Protein AF-A0A5J4Z9G9-F1 (afdb_monomer_lite)

Structure (mmCIF, N/CA/C/O backbone):
data_AF-A0A5J4Z9G9-F1
#
_entry.id   AF-A0A5J4Z9G9-F1
#
loop_
_atom_site.group_PDB
_atom_site.id
_atom_site.type_symbol
_atom_site.label_atom_id
_atom_site.label_alt_id
_atom_site.label_comp_id
_atom_site.label_asym_id
_atom_site.label_entity_id
_atom_site.label_seq_id
_atom_site.pdbx_PDB_ins_code
_atom_site.Cartn_x
_atom_site.Cartn_y
_atom_site.Cartn_z
_atom_site.occupancy
_atom_site.B_iso_or_equiv
_atom_site.auth_seq_id
_atom_site.auth_comp_id
_atom_site.auth_asym_id
_atom_site.auth_atom_id
_atom_site.pdbx_PDB_model_num
ATOM 1 N N . MET A 1 1 ? -15.054 4.116 21.425 1.00 83.12 1 MET A N 1
ATOM 2 C CA . MET A 1 1 ? -14.880 3.146 20.325 1.00 83.12 1 MET A CA 1
ATOM 3 C C . MET A 1 1 ? -13.409 2.812 20.278 1.00 83.12 1 MET A C 1
ATOM 5 O O . MET A 1 1 ? -12.616 3.748 20.269 1.00 83.12 1 MET A O 1
ATOM 9 N N . ILE A 1 2 ? -13.047 1.537 20.344 1.00 88.56 2 ILE A N 1
ATOM 10 C CA . ILE A 1 2 ? -11.652 1.100 20.303 1.00 88.56 2 ILE A CA 1
ATOM 11 C C . ILE A 1 2 ? -11.327 0.718 18.864 1.00 88.56 2 ILE A C 1
ATOM 13 O O . ILE A 1 2 ? -11.880 -0.243 18.333 1.00 88.56 2 ILE A O 1
ATOM 17 N N . ILE A 1 3 ? -10.452 1.493 18.235 1.00 90.56 3 ILE A N 1
ATOM 18 C CA . ILE A 1 3 ? -10.030 1.279 16.853 1.00 90.56 3 ILE A CA 1
ATOM 19 C C . ILE A 1 3 ? -8.623 0.694 16.859 1.00 90.56 3 ILE A C 1
ATOM 21 O O . ILE A 1 3 ? -7.697 1.314 17.381 1.00 90.56 3 ILE A O 1
ATOM 25 N N . GLY A 1 4 ? -8.456 -0.476 16.254 1.00 91.50 4 GLY A N 1
ATOM 26 C CA . GLY A 1 4 ? -7.148 -1.077 16.027 1.00 91.50 4 GLY A CA 1
ATOM 27 C C . GLY A 1 4 ? -6.386 -0.348 14.9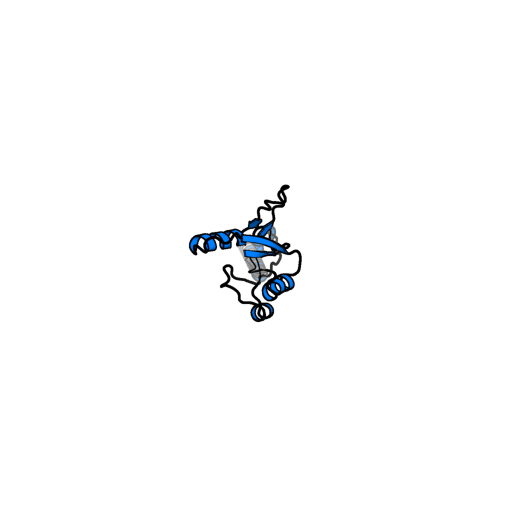19 1.00 91.50 4 GLY A C 1
ATOM 28 O O . GLY A 1 4 ? -6.943 -0.023 13.869 1.00 91.50 4 GLY A O 1
ATOM 29 N N . VAL A 1 5 ? -5.101 -0.102 15.143 1.00 92.00 5 VAL A N 1
ATOM 30 C CA . VAL A 1 5 ? -4.186 0.510 14.172 1.00 92.00 5 VAL A CA 1
ATOM 31 C C . VAL A 1 5 ? -2.949 -0.382 14.051 1.00 92.00 5 VAL A C 1
ATOM 33 O O . VAL A 1 5 ? -2.401 -0.777 15.082 1.00 92.00 5 VAL A O 1
ATOM 36 N N . PRO A 1 6 ? -2.477 -0.718 12.838 1.00 91.25 6 PRO A N 1
ATOM 37 C CA . PRO A 1 6 ? -1.287 -1.544 12.685 1.00 91.25 6 PRO A CA 1
ATOM 38 C C . PRO A 1 6 ? -0.046 -0.804 13.204 1.00 91.25 6 PRO A C 1
ATOM 40 O O . PRO A 1 6 ? 0.232 0.325 12.801 1.00 91.25 6 PRO A O 1
ATOM 43 N N . GLY A 1 7 ? 0.723 -1.455 14.079 1.00 87.19 7 GLY A N 1
ATOM 44 C CA . GLY A 1 7 ? 1.990 -0.919 14.597 1.00 87.19 7 GLY A CA 1
ATOM 45 C C . GLY A 1 7 ? 3.143 -0.981 13.594 1.00 87.19 7 GLY A C 1
ATOM 46 O O . GLY A 1 7 ? 4.178 -0.348 13.778 1.00 87.19 7 GLY A O 1
ATOM 47 N N . ARG A 1 8 ? 2.971 -1.736 12.501 1.00 87.06 8 ARG A N 1
ATOM 48 C CA . ARG A 1 8 ? 3.938 -1.850 11.399 1.00 87.06 8 ARG A CA 1
ATOM 49 C C . ARG A 1 8 ? 3.259 -1.557 10.061 1.00 87.06 8 ARG A C 1
ATOM 51 O O . ARG A 1 8 ? 2.977 -2.490 9.302 1.00 87.06 8 ARG A O 1
ATOM 58 N N . PRO A 1 9 ? 2.959 -0.281 9.781 1.00 86.56 9 PRO A N 1
ATOM 59 C CA . PRO A 1 9 ? 2.388 0.102 8.503 1.00 86.56 9 PRO A CA 1
ATOM 60 C C . PRO A 1 9 ? 3.410 -0.071 7.376 1.00 86.56 9 PRO A C 1
ATOM 62 O O . PRO A 1 9 ? 4.623 -0.036 7.587 1.00 86.56 9 PRO A O 1
ATOM 65 N N . PHE A 1 10 ? 2.916 -0.214 6.153 1.00 84.50 10 PHE A N 1
ATOM 66 C CA . PHE A 1 10 ? 3.693 -0.236 4.917 1.00 84.50 10 PHE A CA 1
ATOM 67 C C . PHE A 1 10 ? 4.546 1.028 4.749 1.00 84.50 10 PHE A C 1
ATOM 69 O O . PHE A 1 10 ? 5.647 0.982 4.200 1.00 84.50 10 PHE A O 1
ATOM 76 N N . SER A 1 11 ? 4.044 2.177 5.212 1.00 85.31 11 SER A N 1
ATOM 77 C CA . SER A 1 11 ? 4.802 3.425 5.240 1.00 85.31 11 SER A CA 1
ATOM 78 C C . SER A 1 11 ? 4.326 4.356 6.347 1.00 85.31 11 SER A C 1
ATOM 80 O O . SER A 1 11 ? 3.124 4.573 6.511 1.00 85.31 11 SER A O 1
ATOM 82 N N . ASP A 1 12 ? 5.283 5.041 6.973 1.00 85.50 12 ASP A N 1
ATOM 83 C CA . ASP A 1 12 ? 5.051 6.105 7.958 1.00 85.50 12 ASP A CA 1
ATOM 84 C C . ASP A 1 12 ? 4.162 7.250 7.433 1.00 85.50 12 ASP A C 1
ATOM 86 O O . ASP A 1 12 ? 3.611 8.040 8.197 1.00 85.50 12 ASP A O 1
ATOM 90 N N . LYS A 1 13 ? 4.008 7.383 6.108 1.00 84.75 13 LYS A N 1
ATOM 91 C CA . LYS A 1 13 ? 3.093 8.367 5.506 1.00 84.75 13 LYS A CA 1
ATOM 92 C C . LYS A 1 13 ? 1.622 7.988 5.700 1.00 84.75 13 LYS A C 1
ATOM 94 O O . LYS A 1 13 ? 0.779 8.877 5.860 1.00 84.75 13 LYS A O 1
ATOM 99 N N . PHE A 1 14 ? 1.313 6.692 5.663 1.00 84.19 14 PHE A N 1
ATOM 100 C CA . PHE A 1 14 ? -0.046 6.184 5.850 1.00 84.19 14 PHE A CA 1
ATOM 101 C C . PHE A 1 14 ? -0.446 6.217 7.313 1.00 84.19 14 PHE A C 1
ATOM 103 O O . PHE A 1 14 ? -1.540 6.680 7.639 1.00 84.19 14 PHE A O 1
ATOM 110 N N . LEU A 1 15 ? 0.478 5.809 8.175 1.00 86.12 15 LEU A N 1
ATOM 111 C CA . LEU A 1 15 ? 0.295 5.724 9.609 1.00 86.12 15 LEU A CA 1
ATOM 112 C C . LEU A 1 15 ? 1.618 6.016 10.298 1.00 86.12 15 LEU A C 1
ATOM 114 O O . LEU A 1 15 ? 2.633 5.403 10.008 1.00 86.12 15 LEU A O 1
ATOM 118 N N . LYS A 1 16 ? 1.587 6.952 11.229 1.00 81.31 16 LYS A N 1
ATOM 119 C CA . LYS A 1 16 ? 2.710 7.369 12.047 1.00 81.31 16 LYS A CA 1
ATOM 120 C C . LYS A 1 16 ? 2.255 7.410 13.490 1.00 81.31 16 LYS A C 1
ATOM 122 O O . LYS A 1 16 ? 1.424 8.231 13.893 1.00 81.31 16 LYS A O 1
ATOM 127 N N . VAL A 1 17 ? 2.845 6.532 14.278 1.00 72.19 17 VAL A N 1
ATOM 128 C CA . VAL A 1 17 ? 2.640 6.518 15.714 1.00 72.19 17 VAL A CA 1
ATOM 129 C C . VAL A 1 17 ? 3.741 7.363 16.349 1.00 72.19 17 VAL A C 1
ATOM 131 O O . VAL A 1 17 ? 4.898 6.956 16.397 1.00 72.19 17 VAL A O 1
ATOM 134 N N . GLU A 1 18 ? 3.409 8.574 16.802 1.00 67.00 18 GLU A N 1
ATOM 135 C CA . GLU A 1 18 ? 4.367 9.404 17.534 1.00 67.00 18 GLU A CA 1
ATOM 136 C C . GLU A 1 18 ? 4.283 9.073 19.026 1.00 67.00 18 GLU A C 1
ATOM 138 O O . GLU A 1 18 ? 3.302 9.385 19.707 1.00 67.00 18 GLU A O 1
ATOM 143 N N . SER A 1 19 ? 5.327 8.423 19.544 1.00 54.50 19 SER A N 1
ATOM 144 C CA . SER A 1 19 ? 5.489 8.208 20.980 1.00 54.50 19 SER A CA 1
ATOM 145 C C . SER A 1 19 ? 5.835 9.539 21.643 1.00 54.50 19 SER A C 1
ATOM 147 O O . SER A 1 19 ? 6.991 9.955 21.675 1.00 54.50 19 SER A O 1
ATOM 149 N N . THR A 1 20 ? 4.825 10.242 22.148 1.00 52.47 20 THR A N 1
ATOM 150 C CA . THR A 1 20 ? 5.050 11.386 23.035 1.00 52.47 20 THR A CA 1
ATOM 151 C C . THR A 1 20 ? 5.432 10.862 24.419 1.00 52.47 20 THR A C 1
ATOM 153 O O . THR A 1 20 ? 4.841 9.900 24.897 1.00 52.47 20 THR A O 1
ATOM 156 N N . ASN A 1 21 ? 6.391 11.510 25.087 1.00 48.00 21 ASN A N 1
ATOM 157 C CA . ASN A 1 21 ? 6.870 11.141 26.432 1.00 48.00 21 ASN A CA 1
ATOM 158 C C . ASN A 1 21 ? 5.788 11.202 27.539 1.00 48.00 21 ASN A C 1
ATOM 160 O O . ASN A 1 21 ? 6.073 10.870 28.684 1.00 48.00 21 ASN A O 1
ATOM 164 N N . ASN A 1 22 ? 4.560 11.608 27.203 1.00 50.56 22 ASN A N 1
ATOM 165 C CA . ASN A 1 22 ? 3.381 11.511 28.054 1.00 50.56 22 ASN A CA 1
ATOM 166 C C . ASN A 1 22 ? 2.485 10.386 27.525 1.00 50.56 22 ASN A C 1
ATOM 168 O O . ASN A 1 22 ? 1.848 10.536 26.481 1.00 50.56 22 ASN A O 1
ATOM 172 N N . SER A 1 23 ? 2.420 9.290 28.281 1.00 51.53 23 SER A N 1
ATOM 173 C CA . SER A 1 23 ? 1.675 8.064 27.967 1.00 51.53 23 SER A CA 1
ATOM 174 C C . SER A 1 23 ? 0.181 8.279 27.684 1.00 51.53 23 SER A C 1
ATOM 176 O O . SER A 1 23 ? -0.436 7.439 27.040 1.00 51.53 23 SER A O 1
ATOM 178 N N . ASP A 1 24 ? -0.388 9.408 28.116 1.00 50.94 24 ASP A N 1
ATOM 179 C CA . ASP A 1 24 ? -1.809 9.741 27.940 1.00 50.94 24 ASP A CA 1
ATOM 180 C C . ASP A 1 24 ? -2.150 10.367 26.579 1.00 50.94 24 ASP A C 1
ATOM 182 O O . ASP A 1 24 ? -3.308 10.365 26.173 1.00 50.94 24 ASP A O 1
ATOM 186 N N . ASN A 1 25 ? -1.162 10.882 25.838 1.00 50.34 25 ASN A N 1
ATOM 187 C CA . ASN A 1 25 ? -1.392 11.613 24.588 1.00 50.34 25 ASN A CA 1
ATOM 188 C C . ASN A 1 25 ? -0.491 11.098 23.463 1.00 50.34 25 ASN A C 1
ATOM 190 O O . ASN A 1 25 ? 0.248 11.860 22.835 1.00 50.34 25 ASN A O 1
ATOM 194 N N . GLN A 1 26 ? -0.545 9.792 23.190 1.00 57.91 26 GLN A N 1
ATOM 195 C CA . GLN A 1 26 ? 0.071 9.237 21.987 1.00 57.91 26 GLN A CA 1
ATOM 196 C C . GLN A 1 26 ? -0.660 9.800 20.760 1.00 57.91 26 GLN A C 1
ATOM 198 O O . GLN A 1 26 ? -1.737 9.334 20.372 1.00 57.91 26 GLN A O 1
ATOM 203 N N . LYS A 1 27 ? -0.091 10.857 20.176 1.00 65.25 27 LYS A N 1
ATOM 204 C CA . LYS A 1 27 ? -0.641 11.519 18.998 1.00 65.25 27 LYS A CA 1
ATOM 205 C C . LYS A 1 27 ? -0.382 10.627 17.793 1.00 65.25 27 LYS A C 1
ATOM 207 O O . LYS A 1 27 ? 0.746 10.463 17.334 1.00 65.25 27 LYS A O 1
ATOM 212 N N . ARG A 1 28 ? -1.448 10.016 17.294 1.00 72.62 28 ARG A N 1
ATOM 213 C CA . ARG A 1 28 ? -1.393 9.171 16.104 1.00 72.62 28 ARG A CA 1
ATOM 214 C C . ARG A 1 28 ? -1.745 10.043 14.916 1.00 72.62 28 ARG A C 1
ATOM 216 O O . ARG A 1 28 ? -2.710 10.799 14.950 1.00 72.62 28 ARG A O 1
ATOM 223 N N . SER A 1 29 ? -0.900 10.003 13.903 1.00 79.81 29 SER A N 1
ATOM 224 C CA . SER A 1 29 ? -1.049 10.819 12.706 1.00 79.81 29 SER A CA 1
ATOM 225 C C . SER A 1 29 ? -0.803 9.952 11.486 1.00 79.81 29 SER A C 1
ATOM 227 O O . SER A 1 29 ? -0.234 8.879 11.588 1.00 79.81 29 SER A O 1
ATOM 229 N N . GLY A 1 30 ? -1.268 10.367 10.320 1.00 87.31 30 GLY A N 1
ATOM 230 C CA . GLY A 1 30 ? -1.119 9.564 9.113 1.00 87.31 30 GLY A CA 1
ATOM 231 C C . GLY A 1 30 ? -2.222 9.877 8.129 1.00 87.31 30 GLY A C 1
ATOM 232 O O . GLY A 1 30 ? -3.224 10.496 8.488 1.00 87.31 30 GLY A O 1
ATOM 233 N N . PHE A 1 31 ? -2.025 9.490 6.875 1.00 90.06 31 PHE A N 1
ATOM 234 C CA . PHE A 1 31 ? -3.055 9.647 5.860 1.00 90.06 31 PHE A CA 1
ATOM 235 C C . PHE A 1 31 ? -4.358 8.935 6.252 1.00 90.06 31 PHE A C 1
ATOM 237 O O . PHE A 1 31 ? -5.406 9.572 6.230 1.00 90.06 31 PHE A O 1
ATOM 244 N N . CYS A 1 32 ? -4.293 7.673 6.691 1.00 90.50 32 CYS A N 1
ATOM 245 C CA . CYS A 1 32 ? -5.488 6.878 6.998 1.00 90.50 32 CYS A CA 1
ATOM 246 C C . CYS A 1 32 ? -6.284 7.452 8.180 1.00 90.50 32 CYS A C 1
ATOM 248 O O . CYS A 1 32 ? -7.507 7.515 8.120 1.00 90.50 32 CYS A O 1
ATOM 250 N N . ILE A 1 33 ? -5.591 7.936 9.218 1.00 89.75 33 ILE A N 1
ATOM 251 C CA . ILE A 1 33 ? -6.227 8.573 10.384 1.00 89.75 33 ILE A CA 1
ATOM 252 C C . ILE A 1 33 ? -6.902 9.881 9.976 1.00 89.75 33 ILE A C 1
ATOM 254 O O . ILE A 1 33 ? -8.056 10.092 10.314 1.00 89.75 33 ILE A O 1
ATOM 258 N N . ARG A 1 34 ? -6.229 10.729 9.183 1.00 90.06 34 ARG A N 1
ATOM 259 C CA . ARG A 1 34 ? -6.824 11.992 8.714 1.00 90.06 34 ARG A CA 1
ATOM 260 C C . ARG A 1 34 ? -8.075 11.771 7.873 1.00 90.06 34 ARG A C 1
ATOM 262 O O . ARG A 1 34 ? -9.037 12.505 8.034 1.00 90.06 34 ARG A O 1
ATOM 269 N N . VAL A 1 35 ? -8.056 10.784 6.976 1.00 90.75 35 VAL A N 1
ATOM 270 C CA . VAL A 1 35 ? -9.238 10.440 6.172 1.00 90.75 35 VAL A CA 1
ATOM 271 C C . VAL A 1 35 ? -10.375 9.974 7.077 1.00 90.75 35 VAL A C 1
ATOM 273 O O . VAL A 1 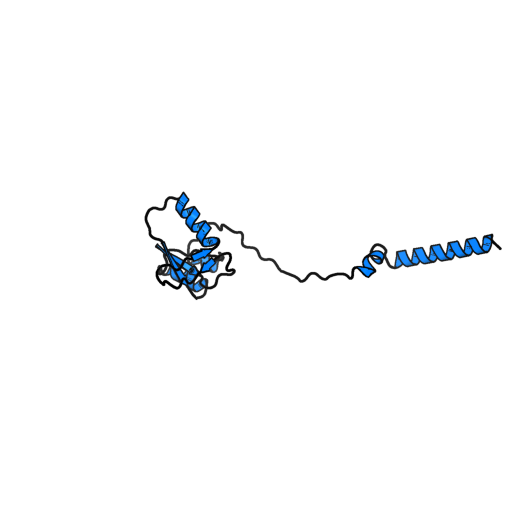35 ? -11.507 10.411 6.902 1.00 90.75 35 VAL A O 1
ATOM 276 N N . PHE A 1 36 ? -10.079 9.121 8.059 1.00 89.25 36 PHE A N 1
ATOM 277 C CA . PHE A 1 36 ? -11.087 8.620 8.986 1.00 89.25 36 PHE A CA 1
ATOM 278 C C . PHE A 1 36 ? -11.685 9.730 9.864 1.00 89.25 36 PHE A C 1
ATOM 280 O O . PHE A 1 36 ? -12.907 9.833 9.952 1.00 89.25 36 PHE A O 1
ATOM 287 N N . ASP A 1 37 ? -10.845 10.591 10.443 1.00 87.12 37 ASP A N 1
ATOM 288 C CA . ASP A 1 37 ? -11.272 11.736 11.256 1.00 87.12 37 ASP A CA 1
ATOM 289 C C . ASP A 1 37 ? -12.120 12.727 10.429 1.00 87.12 37 ASP A C 1
ATOM 291 O O . ASP A 1 37 ? -13.117 13.255 10.921 1.00 87.12 37 ASP A O 1
ATOM 295 N N . GLU A 1 38 ? -11.780 12.949 9.152 1.00 89.44 38 GLU A N 1
ATOM 296 C CA . GLU A 1 38 ? -12.555 13.819 8.255 1.00 89.44 38 GLU A CA 1
ATOM 297 C C . GLU A 1 38 ? -13.922 13.211 7.909 1.00 89.44 38 GLU A C 1
ATOM 299 O O . GLU A 1 38 ? -14.945 13.891 7.931 1.00 89.44 38 GLU A O 1
ATOM 304 N N . VAL A 1 39 ? -13.982 11.906 7.635 1.00 88.44 39 VAL A N 1
ATOM 305 C CA . VAL A 1 39 ? -15.267 11.225 7.412 1.00 88.44 39 VAL A CA 1
ATOM 306 C C . VAL A 1 39 ? -16.117 11.263 8.682 1.00 88.44 39 VAL A C 1
ATOM 308 O O . VAL A 1 39 ? -17.324 11.500 8.609 1.00 88.44 39 VAL A O 1
ATOM 311 N N . GLN A 1 40 ? -15.503 11.084 9.851 1.00 84.31 40 GLN A N 1
ATOM 312 C CA . GLN A 1 40 ? -16.205 11.189 11.125 1.00 84.31 40 GLN A CA 1
ATOM 313 C C . GLN A 1 40 ? -16.801 12.589 11.336 1.00 84.31 40 GLN A C 1
ATOM 315 O O . GLN A 1 40 ? -17.947 12.690 11.787 1.00 84.31 40 GLN A O 1
ATOM 320 N N . SER A 1 41 ? -16.058 13.647 10.993 1.00 84.38 41 SER A N 1
ATOM 321 C CA . SER A 1 41 ? -16.518 15.033 11.139 1.00 84.38 41 SER A CA 1
ATOM 322 C C . SER A 1 41 ? -17.720 15.339 10.234 1.00 84.38 41 SER A C 1
ATOM 324 O O . SER A 1 41 ? -18.655 16.013 10.666 1.00 84.38 41 SER A O 1
ATOM 326 N N . ILE A 1 42 ? -17.747 14.779 9.019 1.00 87.19 42 ILE A N 1
ATOM 327 C CA . ILE A 1 42 ? -18.841 14.957 8.052 1.00 87.19 42 ILE A CA 1
ATOM 328 C C . ILE A 1 42 ? -20.090 14.176 8.463 1.00 87.19 42 ILE A C 1
ATOM 330 O O . ILE A 1 42 ? -21.199 14.712 8.440 1.00 87.19 42 ILE A O 1
ATOM 334 N N . VAL A 1 43 ? -19.929 12.895 8.811 1.00 82.12 43 VAL A N 1
ATOM 335 C CA . VAL A 1 43 ? -21.066 12.006 9.116 1.00 82.12 43 VAL A CA 1
ATOM 336 C C . VAL A 1 43 ? -21.691 12.357 10.471 1.00 82.12 43 VAL A C 1
ATOM 338 O O . VAL A 1 43 ? -22.799 11.917 10.771 1.00 82.12 43 VAL A O 1
ATOM 341 N N . ASN A 1 44 ? -21.029 13.206 11.268 1.00 68.81 44 ASN A N 1
ATOM 342 C CA . ASN A 1 44 ? -21.520 13.672 12.559 1.00 68.81 44 ASN A CA 1
ATOM 343 C C . ASN A 1 44 ? -21.896 12.470 13.445 1.00 68.81 44 ASN A C 1
ATOM 345 O O . ASN A 1 44 ? -22.938 12.450 14.097 1.00 68.81 44 ASN A O 1
ATOM 349 N N . ILE A 1 45 ? -21.063 11.418 13.422 1.00 61.84 45 ILE A N 1
ATOM 350 C CA . ILE A 1 45 ? -21.193 10.275 14.333 1.00 61.84 45 ILE A CA 1
ATOM 351 C C . ILE A 1 45 ? -20.799 10.799 15.716 1.00 61.84 45 ILE A C 1
ATOM 353 O O . ILE A 1 45 ? -19.634 10.784 16.112 1.00 61.84 45 ILE A O 1
ATOM 357 N N . PHE A 1 46 ? -21.803 11.363 16.384 1.00 54.59 46 PHE A N 1
ATOM 358 C CA . PHE A 1 46 ? -21.737 12.068 17.651 1.00 54.59 46 PHE A CA 1
ATOM 359 C C . PHE A 1 46 ? -21.067 11.237 18.763 1.00 54.59 46 PHE A C 1
ATOM 361 O O . PHE A 1 46 ? -21.292 10.035 18.910 1.00 54.59 46 PHE A O 1
ATOM 368 N N . ASP A 1 47 ? -20.297 11.947 19.589 1.00 54.59 47 ASP A N 1
ATOM 369 C CA . ASP A 1 47 ? -20.009 11.688 21.010 1.00 54.59 47 ASP A CA 1
ATOM 370 C C . ASP A 1 47 ? -19.191 10.457 21.425 1.00 54.59 47 ASP A C 1
ATOM 372 O O . ASP A 1 47 ? -18.811 10.334 22.593 1.00 54.59 47 ASP A O 1
ATOM 376 N N . LYS A 1 48 ? -18.856 9.538 20.515 1.00 63.50 48 LYS A N 1
ATOM 377 C CA . LYS A 1 48 ? -18.065 8.362 20.900 1.00 63.50 48 LYS A CA 1
ATOM 378 C C . LYS A 1 48 ? -16.573 8.693 20.868 1.00 63.50 48 LYS A C 1
ATOM 380 O O . LYS A 1 48 ? -15.966 8.744 19.803 1.00 63.50 48 LYS A O 1
ATOM 385 N N . LEU A 1 49 ? -15.973 8.854 22.051 1.00 72.88 49 LEU A N 1
ATOM 386 C CA . LEU A 1 49 ? -14.524 8.994 22.217 1.00 72.88 49 LEU A CA 1
ATOM 387 C C . LEU A 1 49 ? -13.812 7.832 21.501 1.00 72.88 49 LEU A C 1
ATOM 389 O O . LEU A 1 49 ? -14.058 6.654 21.803 1.00 72.88 49 LEU A O 1
ATOM 393 N N . ILE A 1 50 ? -12.992 8.154 20.501 1.00 81.12 50 ILE A N 1
ATOM 394 C CA . ILE A 1 50 ? -12.206 7.169 19.760 1.00 81.12 50 ILE A CA 1
ATOM 395 C C . ILE A 1 50 ? -10.884 6.963 20.478 1.00 81.12 50 ILE A C 1
ATOM 397 O O . ILE A 1 50 ? -10.110 7.897 20.681 1.00 81.12 50 ILE A O 1
ATOM 401 N N . HIS A 1 51 ? -10.614 5.707 20.805 1.00 84.31 51 HIS A N 1
ATOM 402 C CA . HIS A 1 51 ? -9.326 5.266 21.301 1.00 84.31 51 HIS A CA 1
ATOM 403 C C . HIS A 1 51 ? -8.674 4.406 20.238 1.00 84.31 51 HIS A C 1
ATOM 405 O O . HIS A 1 51 ? -9.057 3.261 20.013 1.00 84.31 51 HIS A O 1
ATOM 411 N N . TYR A 1 52 ? -7.681 4.982 19.582 1.00 86.75 52 TYR A N 1
ATOM 412 C CA . TYR A 1 52 ? -6.800 4.239 18.706 1.00 86.75 52 TYR A CA 1
ATOM 413 C C . TYR A 1 52 ? -5.853 3.386 19.556 1.00 86.75 52 TYR A C 1
ATOM 415 O O . TYR A 1 52 ? -5.195 3.908 20.456 1.00 86.75 52 TYR A O 1
ATOM 423 N N . VAL A 1 53 ? -5.776 2.090 19.277 1.00 88.75 53 VAL A N 1
ATOM 424 C CA . VAL A 1 53 ? -4.881 1.144 19.948 1.00 88.75 53 VAL A CA 1
ATOM 425 C C . VAL A 1 53 ? -3.953 0.550 18.907 1.00 88.75 53 VAL A C 1
ATOM 427 O O . VAL A 1 53 ? -4.392 0.014 17.893 1.00 88.75 53 VAL A O 1
ATOM 430 N N . GLU A 1 54 ? -2.656 0.673 19.156 1.00 88.69 54 GLU A N 1
ATOM 431 C CA . GLU A 1 54 ? -1.644 0.083 18.294 1.00 88.69 54 GLU A CA 1
ATOM 432 C C . GLU A 1 54 ? -1.590 -1.430 18.506 1.00 88.69 54 GLU A C 1
ATOM 434 O O . GLU A 1 54 ? -1.527 -1.913 19.639 1.00 88.69 54 GLU A O 1
ATOM 439 N N . TYR A 1 55 ? -1.578 -2.173 17.407 1.00 89.94 55 TYR A N 1
ATOM 440 C CA . TYR A 1 55 ? -1.436 -3.617 17.412 1.00 89.94 55 TYR A CA 1
ATOM 441 C C . TYR A 1 55 ? -0.136 -4.024 16.716 1.00 89.94 55 TYR A C 1
ATOM 443 O O . TYR A 1 55 ? 0.032 -3.836 15.509 1.00 89.94 55 TYR A O 1
ATOM 451 N N . ASN A 1 56 ? 0.796 -4.587 17.483 1.00 88.81 56 ASN A N 1
ATOM 452 C CA . ASN A 1 56 ? 2.125 -4.979 17.008 1.00 88.81 56 ASN A CA 1
ATOM 453 C C . ASN A 1 56 ? 2.164 -6.472 16.623 1.00 88.81 56 ASN A C 1
ATOM 455 O O . ASN A 1 56 ? 2.914 -7.251 17.210 1.00 88.81 56 ASN A O 1
ATOM 459 N N . GLY A 1 57 ? 1.328 -6.868 15.661 1.00 89.38 57 GLY A N 1
ATOM 460 C CA . GLY A 1 57 ? 1.220 -8.241 15.148 1.00 89.38 57 GLY A CA 1
ATOM 461 C C . GLY A 1 57 ? 0.958 -8.283 13.640 1.00 89.38 57 GLY A C 1
ATOM 462 O O . GLY A 1 57 ? 1.204 -7.292 12.946 1.00 89.38 57 GLY A O 1
ATOM 463 N N . SER A 1 58 ? 0.493 -9.425 13.118 1.00 92.44 58 SER A N 1
ATOM 464 C CA . SER A 1 58 ? 0.126 -9.537 11.700 1.00 92.44 58 SER A CA 1
ATOM 465 C C . SER A 1 58 ? -1.159 -8.762 11.396 1.00 92.44 58 SER A C 1
ATOM 467 O O . SER A 1 58 ? -2.006 -8.560 12.266 1.00 92.44 58 SER A O 1
ATOM 469 N N . TYR A 1 59 ? -1.339 -8.373 10.132 1.00 92.19 59 TYR A N 1
ATOM 470 C CA . TYR A 1 59 ? -2.616 -7.845 9.648 1.00 92.19 59 TYR A CA 1
ATOM 471 C C . TYR A 1 59 ? -3.747 -8.867 9.782 1.00 92.19 59 TYR A C 1
ATOM 473 O O . TYR A 1 59 ? -4.883 -8.468 10.015 1.00 92.19 59 TYR A O 1
ATOM 481 N N . ASP A 1 60 ? -3.444 -10.160 9.646 1.00 93.38 60 ASP A N 1
ATOM 482 C CA . ASP A 1 60 ? -4.444 -11.219 9.803 1.00 93.38 60 ASP A CA 1
ATOM 483 C C . ASP A 1 60 ? -4.914 -11.314 11.254 1.00 93.38 60 ASP A C 1
ATOM 485 O O . ASP A 1 60 ? -6.115 -11.292 11.497 1.00 93.38 60 ASP A O 1
ATOM 489 N N . ASP A 1 61 ? -3.985 -11.274 12.212 1.00 93.81 61 ASP A N 1
ATOM 490 C CA . ASP A 1 61 ? -4.320 -11.282 13.638 1.00 93.81 61 ASP A CA 1
ATOM 491 C C . ASP A 1 61 ? -5.078 -10.007 14.048 1.00 93.81 61 ASP A C 1
ATOM 493 O O . ASP A 1 61 ? -5.990 -10.047 14.875 1.00 93.81 61 ASP A O 1
ATOM 497 N N . LEU A 1 62 ? -4.721 -8.856 13.461 1.00 93.44 62 LEU A N 1
ATOM 498 C CA . LEU A 1 62 ? -5.418 -7.586 13.683 1.00 93.44 62 LEU A CA 1
ATOM 499 C C . LEU A 1 62 ? -6.870 -7.657 13.196 1.00 93.44 62 LEU A C 1
ATOM 501 O O . LEU A 1 62 ? -7.783 -7.184 13.873 1.00 93.44 62 LEU A O 1
ATOM 505 N N . VAL A 1 63 ? -7.077 -8.276 12.037 1.00 93.94 63 VAL A N 1
ATOM 506 C CA . VAL A 1 63 ? -8.398 -8.583 11.491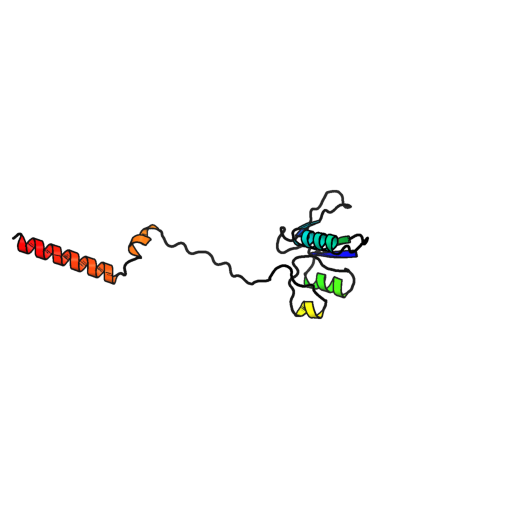 1.00 93.94 63 VAL A CA 1
ATOM 507 C C . VAL A 1 63 ? -9.160 -9.532 12.416 1.00 93.94 63 VAL A C 1
ATOM 509 O O . VAL A 1 63 ? -10.319 -9.272 12.748 1.00 93.94 63 VAL A O 1
ATOM 512 N N . ASP A 1 64 ? -8.505 -10.577 12.909 1.00 93.94 64 ASP A N 1
ATOM 513 C CA . ASP A 1 64 ? -9.130 -11.562 13.790 1.00 93.94 64 ASP A CA 1
ATOM 514 C C . ASP A 1 64 ? -9.504 -10.959 15.150 1.00 93.94 64 ASP A C 1
ATOM 516 O O . ASP A 1 64 ? -10.497 -11.359 15.764 1.00 93.94 64 ASP A O 1
ATOM 520 N N . CYS A 1 65 ? -8.776 -9.935 15.605 1.00 93.62 65 CYS A N 1
ATOM 521 C CA . CYS A 1 65 ? -9.144 -9.153 16.782 1.00 93.62 65 CYS A CA 1
ATOM 522 C C . CYS A 1 65 ? -10.456 -8.379 16.582 1.00 93.62 65 CYS A C 1
ATOM 524 O O . CYS A 1 65 ? -11.224 -8.254 17.537 1.00 93.62 65 CYS A O 1
ATOM 526 N N . VAL A 1 66 ? -10.748 -7.891 15.372 1.00 94.25 66 VAL A N 1
ATOM 527 C CA . VAL A 1 66 ? -12.052 -7.273 15.060 1.00 94.25 66 VAL A CA 1
ATOM 528 C C . VAL A 1 66 ? -13.141 -8.338 15.016 1.00 94.25 66 VAL A C 1
ATOM 530 O O . VAL A 1 66 ? -14.178 -8.180 15.658 1.00 94.25 66 VAL A O 1
ATOM 533 N N . ALA A 1 67 ? -12.886 -9.459 14.337 1.00 92.81 67 ALA A N 1
ATOM 534 C CA . ALA A 1 67 ? -13.836 -10.572 14.261 1.00 92.81 67 ALA A CA 1
ATOM 535 C C . ALA A 1 67 ? -14.194 -11.124 15.658 1.00 92.81 67 ALA A C 1
ATOM 537 O O . ALA A 1 67 ? -15.351 -11.435 15.944 1.00 92.81 67 ALA A O 1
ATOM 538 N N . SER A 1 68 ? -13.215 -11.158 16.567 1.00 93.88 68 SER A N 1
ATOM 539 C CA . SER A 1 68 ? -13.378 -11.572 17.969 1.00 93.88 68 SER A CA 1
ATOM 540 C C . SER A 1 68 ? -13.946 -10.476 18.884 1.00 93.88 68 SER A C 1
ATOM 542 O O . SER A 1 68 ? -14.096 -10.709 20.082 1.00 93.88 68 SER A O 1
ATOM 544 N N . LYS A 1 69 ? -14.275 -9.291 18.346 1.00 91.25 69 LYS A N 1
ATOM 545 C CA . LYS A 1 69 ? -14.784 -8.111 19.074 1.00 91.25 69 LYS A CA 1
ATOM 546 C C . LYS A 1 69 ? -13.831 -7.537 20.132 1.00 91.25 69 LYS A C 1
ATOM 548 O O . LYS A 1 69 ? -14.274 -6.856 21.056 1.00 91.25 69 LYS A O 1
ATOM 553 N N . ASN A 1 70 ? -12.526 -7.770 19.992 1.00 92.31 70 ASN A N 1
ATOM 554 C CA . ASN A 1 70 ? -11.505 -7.092 20.800 1.00 92.31 70 ASN A CA 1
ATOM 555 C C . ASN A 1 70 ? -11.329 -5.629 20.357 1.00 92.31 70 ASN A C 1
ATOM 557 O O . ASN A 1 70 ? -11.025 -4.765 21.178 1.00 92.31 70 ASN A O 1
ATOM 561 N N . PHE A 1 71 ? -11.541 -5.357 19.067 1.00 92.94 71 PHE A N 1
ATOM 562 C CA . PHE A 1 71 ? -11.605 -4.014 18.491 1.00 92.94 71 PHE A CA 1
ATOM 563 C C . PHE A 1 71 ? -12.957 -3.802 17.805 1.00 92.94 71 PHE A C 1
ATOM 565 O O . PHE A 1 71 ? -13.512 -4.737 17.231 1.00 92.94 71 PHE A O 1
ATOM 572 N N . ASP A 1 72 ? -13.471 -2.571 17.845 1.00 91.00 72 ASP A N 1
ATOM 573 C CA . ASP A 1 72 ? -14.722 -2.204 17.166 1.00 91.00 72 ASP A CA 1
ATOM 574 C C . ASP A 1 72 ? -14.514 -2.076 15.646 1.00 91.00 72 ASP A C 1
ATOM 576 O O . ASP A 1 72 ? -15.416 -2.351 14.861 1.00 91.00 72 ASP A O 1
ATOM 580 N N . ALA A 1 73 ? -13.331 -1.615 15.236 1.00 91.69 73 ALA A N 1
ATOM 581 C CA . ALA A 1 73 ? -12.946 -1.416 13.843 1.00 91.69 73 ALA A CA 1
ATOM 582 C C . ALA A 1 73 ? -11.419 -1.360 13.717 1.00 91.69 73 ALA A C 1
ATOM 584 O O . ALA A 1 73 ? -10.711 -1.204 14.714 1.00 91.69 73 ALA A O 1
ATOM 585 N N . VAL A 1 74 ? -10.911 -1.423 12.485 1.00 93.00 74 VAL A N 1
ATOM 586 C CA . VAL A 1 74 ? -9.496 -1.184 12.173 1.00 93.00 74 VAL A CA 1
ATOM 587 C C . VAL A 1 74 ? -9.372 -0.052 11.166 1.00 93.00 74 VAL A C 1
ATOM 589 O O . VAL A 1 74 ? -10.102 -0.008 10.178 1.00 93.00 74 VAL A O 1
ATOM 592 N N . VAL A 1 75 ? -8.425 0.854 11.412 1.00 92.12 75 VAL A N 1
ATOM 593 C CA . VAL A 1 75 ? -8.085 1.955 10.503 1.00 92.12 75 VAL A CA 1
ATOM 594 C C . VAL A 1 75 ? -6.606 1.867 10.158 1.00 92.12 75 VAL A C 1
ATOM 596 O O . VAL A 1 75 ? -5.739 1.945 11.028 1.00 92.12 75 VAL A O 1
ATOM 599 N N . GLY A 1 76 ? -6.316 1.730 8.868 1.00 91.56 76 GLY A N 1
ATOM 600 C CA . GLY A 1 76 ? -4.952 1.672 8.371 1.00 91.56 76 GLY A CA 1
ATOM 601 C C . GLY A 1 76 ? -4.863 1.236 6.923 1.00 91.56 76 GLY A C 1
ATOM 602 O O . GLY A 1 76 ? -5.857 1.168 6.205 1.00 91.56 76 GLY A O 1
ATOM 603 N N . ASP A 1 77 ? -3.646 0.946 6.500 1.00 90.75 77 ASP A N 1
ATOM 604 C CA . ASP A 1 77 ? -3.275 0.404 5.196 1.00 90.75 77 ASP A CA 1
ATOM 605 C C . ASP A 1 77 ? -3.570 -1.104 5.088 1.00 90.75 77 ASP A C 1
ATOM 607 O O . ASP A 1 77 ? -2.738 -1.915 4.682 1.00 90.75 77 ASP A O 1
ATOM 611 N N . VAL A 1 78 ? -4.792 -1.497 5.457 1.00 91.44 78 VAL A N 1
ATOM 612 C CA . VAL A 1 78 ? -5.241 -2.889 5.380 1.00 91.44 78 VAL A CA 1
ATOM 613 C C . VAL A 1 78 ? -5.674 -3.207 3.955 1.00 91.44 78 VAL A C 1
ATOM 615 O O . VAL A 1 78 ? -6.599 -2.605 3.416 1.00 91.44 78 VAL A O 1
ATOM 618 N N . THR A 1 79 ? -5.019 -4.191 3.342 1.00 90.62 79 THR A N 1
ATOM 619 C CA . THR A 1 79 ? -5.419 -4.686 2.020 1.00 90.62 79 THR A CA 1
ATOM 620 C C . THR A 1 79 ? -6.630 -5.608 2.139 1.00 90.62 79 THR A C 1
ATOM 622 O O . THR A 1 79 ? -6.612 -6.562 2.927 1.00 90.62 79 THR A O 1
ATOM 625 N N . ILE A 1 80 ? -7.649 -5.337 1.323 1.00 91.00 80 ILE A N 1
ATOM 626 C CA . ILE A 1 80 ? -8.845 -6.167 1.184 1.00 91.00 80 ILE A CA 1
ATOM 627 C C . ILE A 1 80 ? -8.488 -7.370 0.305 1.00 91.00 80 ILE A C 1
ATOM 629 O O . ILE A 1 80 ? -8.185 -7.220 -0.877 1.00 91.00 80 ILE A O 1
ATOM 633 N N . ILE A 1 81 ? -8.509 -8.565 0.890 1.00 91.38 81 ILE A N 1
ATOM 634 C CA . ILE A 1 81 ? -8.282 -9.841 0.198 1.00 91.38 81 ILE A CA 1
ATOM 635 C C . ILE A 1 81 ? -9.420 -10.805 0.529 1.00 91.38 81 ILE A C 1
ATOM 637 O O . ILE A 1 81 ? -10.052 -10.670 1.576 1.00 91.38 81 ILE A O 1
ATOM 641 N N . ALA A 1 82 ? -9.660 -11.788 -0.342 1.00 91.94 82 ALA A N 1
ATOM 642 C CA . ALA A 1 82 ? -10.784 -12.721 -0.214 1.00 91.94 82 ALA A CA 1
ATOM 643 C C . ALA A 1 82 ? -10.833 -13.427 1.154 1.00 91.94 82 ALA A C 1
ATOM 645 O O . ALA A 1 82 ? -11.886 -13.482 1.776 1.00 91.94 82 ALA A O 1
ATOM 646 N N . ASP A 1 83 ? -9.680 -13.879 1.652 1.00 92.50 83 ASP A N 1
ATOM 647 C CA . ASP A 1 83 ? -9.562 -14.575 2.939 1.00 92.50 83 ASP A CA 1
ATOM 648 C C . ASP A 1 83 ? -9.981 -13.710 4.142 1.00 92.50 83 ASP A C 1
ATOM 650 O O . ASP A 1 83 ? -10.550 -14.207 5.106 1.00 92.50 83 ASP A O 1
ATOM 654 N N . ARG A 1 84 ? -9.747 -12.392 4.080 1.00 91.81 84 ARG A N 1
ATOM 655 C CA . ARG A 1 84 ? -10.154 -11.460 5.144 1.00 91.81 84 ARG A CA 1
ATOM 656 C C . ARG A 1 84 ? -11.600 -11.016 4.994 1.00 91.81 84 ARG A C 1
ATOM 658 O O . ARG A 1 84 ? -12.266 -10.792 5.998 1.00 91.81 84 ARG A O 1
ATOM 665 N N . TRP A 1 85 ? -12.070 -10.877 3.755 1.00 91.50 85 TRP A N 1
ATOM 666 C CA . TRP A 1 85 ? -13.449 -10.491 3.454 1.00 91.50 85 TRP A CA 1
ATOM 667 C C . TRP A 1 85 ? -14.464 -11.512 3.985 1.00 91.50 85 TRP A C 1
ATOM 669 O O . TRP A 1 85 ? -15.556 -11.135 4.389 1.00 91.50 85 TRP A O 1
ATOM 679 N N . ASP A 1 86 ? -14.097 -12.794 4.042 1.00 91.94 86 ASP A N 1
ATOM 680 C CA . ASP A 1 86 ? -14.950 -13.831 4.639 1.00 91.94 86 ASP A CA 1
ATOM 681 C C . ASP A 1 86 ? -15.069 -13.701 6.173 1.00 91.94 86 ASP A C 1
ATOM 683 O O . ASP A 1 86 ? -16.031 -14.174 6.774 1.00 91.94 86 ASP A O 1
ATOM 687 N N . ARG A 1 87 ? -14.108 -13.027 6.826 1.00 90.06 87 ARG A N 1
ATOM 688 C CA . ARG A 1 87 ? -14.048 -12.886 8.293 1.00 90.06 87 ARG A CA 1
ATOM 689 C C . ARG A 1 87 ? -14.650 -11.581 8.816 1.00 90.06 87 ARG A C 1
ATOM 691 O O . ARG A 1 87 ? -15.040 -11.528 9.982 1.00 90.06 87 ARG A O 1
ATOM 698 N N . LEU A 1 88 ? -14.702 -10.527 7.997 1.00 91.62 88 LEU A N 1
ATOM 699 C CA . LEU A 1 88 ? -15.269 -9.227 8.370 1.00 91.62 88 LEU A CA 1
ATOM 700 C C . LEU A 1 88 ? -15.733 -8.404 7.168 1.00 91.62 88 LEU A C 1
ATOM 702 O O . LEU A 1 88 ? -15.279 -8.576 6.039 1.00 91.62 88 LEU A O 1
ATOM 706 N N . GLU A 1 89 ? -16.585 -7.430 7.456 1.00 92.12 89 GLU A N 1
ATOM 707 C CA . GLU A 1 89 ? -17.089 -6.476 6.477 1.00 92.12 89 GLU A CA 1
ATOM 708 C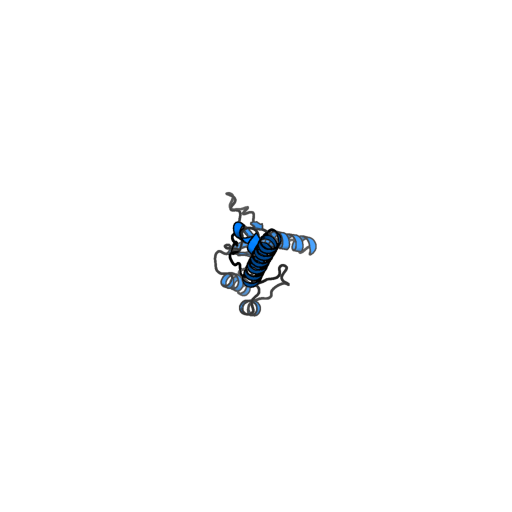 C . GLU A 1 89 ? -16.123 -5.297 6.310 1.00 92.12 89 GLU A C 1
ATOM 710 O O . GLU A 1 89 ? -15.714 -4.663 7.286 1.00 92.12 89 GLU A O 1
ATOM 715 N N . PHE A 1 90 ? -15.774 -4.979 5.064 1.00 91.62 90 PHE A N 1
ATOM 716 C CA . PHE A 1 90 ? -14.925 -3.834 4.737 1.00 91.62 90 PHE A CA 1
ATOM 717 C C . PHE A 1 90 ? -15.734 -2.692 4.125 1.00 91.62 90 PHE A C 1
ATOM 719 O O . PHE A 1 90 ? -16.763 -2.886 3.477 1.00 91.62 90 PHE A O 1
ATOM 726 N N . THR A 1 91 ? -15.214 -1.479 4.287 1.00 90.81 91 THR A N 1
ATOM 727 C CA . THR A 1 91 ? -15.695 -0.300 3.569 1.00 90.81 91 THR A CA 1
ATOM 728 C C . THR A 1 91 ? -15.197 -0.290 2.122 1.00 90.81 91 THR A C 1
ATOM 730 O O . THR A 1 91 ? -14.330 -1.070 1.723 1.00 90.81 91 THR A O 1
ATOM 733 N N . VAL A 1 92 ? -15.737 0.632 1.321 1.00 90.50 92 VAL A N 1
ATOM 734 C CA . VAL A 1 92 ? -15.204 0.904 -0.019 1.00 90.50 92 VAL A CA 1
ATOM 735 C C . VAL A 1 92 ? -13.762 1.417 0.114 1.00 90.50 92 VAL A C 1
ATOM 737 O O . VAL A 1 92 ? -13.526 2.349 0.891 1.00 90.50 92 VAL A O 1
ATOM 740 N N . PRO A 1 93 ? -12.791 0.849 -0.625 1.00 89.62 93 PRO A N 1
ATOM 741 C CA . PRO A 1 93 ? -11.409 1.300 -0.562 1.00 89.62 93 PRO A CA 1
ATOM 742 C C . PRO A 1 93 ? -11.293 2.748 -1.052 1.00 89.62 93 PRO A C 1
ATOM 744 O O . PRO A 1 93 ? -11.804 3.109 -2.108 1.00 89.62 93 PRO A O 1
ATOM 747 N N . PHE A 1 94 ? -10.587 3.578 -0.288 1.00 86.75 94 PHE A N 1
ATOM 748 C CA . PHE A 1 94 ? -10.320 4.981 -0.630 1.00 86.75 94 PHE A CA 1
ATOM 749 C C . PHE A 1 94 ? -9.020 5.163 -1.437 1.00 86.75 94 PHE A C 1
ATOM 751 O O . PHE A 1 94 ? -8.743 6.256 -1.928 1.00 86.75 94 PHE A O 1
ATOM 758 N N . ILE A 1 95 ? -8.216 4.101 -1.567 1.00 86.50 95 ILE A N 1
ATOM 759 C CA . ILE A 1 95 ? -7.021 4.021 -2.413 1.00 86.50 95 ILE A CA 1
ATOM 760 C C . ILE A 1 95 ? -7.098 2.724 -3.211 1.00 86.50 95 ILE A C 1
ATOM 762 O O . ILE A 1 95 ? -7.338 1.658 -2.645 1.00 86.50 95 ILE A O 1
ATOM 766 N N . GLU A 1 96 ? -6.850 2.808 -4.516 1.00 82.12 96 GLU A N 1
ATOM 767 C CA . GLU A 1 96 ? -6.715 1.620 -5.353 1.00 82.12 96 GLU A CA 1
ATOM 768 C C . GLU A 1 96 ? -5.443 0.846 -4.998 1.00 82.12 96 GLU A C 1
ATOM 770 O O . GLU A 1 96 ? -4.335 1.389 -4.974 1.00 82.12 96 GLU A O 1
ATOM 775 N N . SER A 1 97 ? -5.597 -0.453 -4.746 1.00 75.06 97 SER A N 1
ATOM 776 C CA . SER A 1 97 ? -4.469 -1.371 -4.625 1.00 75.06 97 SER A CA 1
ATOM 777 C C . SER A 1 97 ? -3.980 -1.775 -6.016 1.00 75.06 97 SER A C 1
ATOM 779 O O . SER A 1 97 ? -4.782 -2.189 -6.853 1.00 75.06 97 SER A O 1
ATOM 781 N N . GLY A 1 98 ? -2.671 -1.713 -6.253 1.00 78.44 98 GLY A N 1
ATOM 782 C CA . GLY A 1 98 ? -2.064 -2.077 -7.531 1.00 78.44 98 GLY A CA 1
ATOM 783 C C . GLY A 1 98 ? -0.715 -2.761 -7.341 1.00 78.44 98 GLY A C 1
ATOM 784 O O . GLY A 1 98 ? 0.045 -2.414 -6.437 1.00 78.44 98 GLY A O 1
ATOM 785 N N . LEU A 1 99 ? -0.410 -3.734 -8.202 1.00 80.00 99 LEU A N 1
ATOM 786 C CA . LEU A 1 99 ? 0.897 -4.385 -8.252 1.00 80.00 99 LEU A CA 1
ATOM 787 C C . LEU A 1 99 ? 1.755 -3.707 -9.323 1.00 80.00 99 LEU A C 1
ATOM 789 O O . LEU A 1 99 ? 1.392 -3.697 -10.497 1.00 80.00 99 LEU A O 1
ATOM 793 N N . SER A 1 100 ? 2.906 -3.171 -8.924 1.00 83.50 100 SER A N 1
ATOM 794 C CA . SER A 1 100 ? 3.890 -2.604 -9.847 1.00 83.50 100 SER A CA 1
ATOM 795 C C . SER A 1 100 ? 5.267 -3.193 -9.574 1.00 83.50 100 SER A C 1
ATOM 797 O O . SER A 1 100 ? 5.680 -3.329 -8.422 1.00 83.50 100 SER A O 1
ATOM 799 N N . VAL A 1 101 ? 5.978 -3.556 -10.642 1.00 87.12 101 VAL A N 1
ATOM 800 C CA . VAL A 1 101 ? 7.341 -4.088 -10.563 1.00 87.12 101 VAL A CA 1
ATOM 801 C C . VAL A 1 101 ? 8.318 -2.957 -10.854 1.00 87.12 101 VAL A C 1
ATOM 803 O O . VAL A 1 101 ? 8.343 -2.409 -11.955 1.00 87.12 101 VAL A O 1
ATOM 806 N N . VAL A 1 102 ? 9.151 -2.621 -9.871 1.00 88.31 102 VAL A N 1
ATOM 807 C CA . VAL A 1 102 ? 10.219 -1.632 -10.041 1.00 88.31 102 VAL A CA 1
ATOM 808 C C . VAL A 1 102 ? 11.449 -2.333 -10.608 1.00 88.31 102 VAL A C 1
ATOM 810 O O . VAL A 1 102 ? 12.020 -3.211 -9.964 1.00 88.31 102 VAL A O 1
ATOM 813 N N . VAL A 1 103 ? 11.870 -1.936 -11.810 1.00 90.25 103 VAL A N 1
ATOM 814 C CA . VAL A 1 103 ? 13.097 -2.434 -12.446 1.00 90.25 103 VAL A CA 1
ATOM 815 C C . VAL A 1 103 ? 14.138 -1.319 -12.562 1.00 90.25 103 VAL A C 1
ATOM 817 O O . VAL A 1 103 ? 13.779 -0.173 -12.846 1.00 90.25 103 VAL A O 1
ATOM 820 N N . PRO A 1 104 ? 15.434 -1.614 -12.360 1.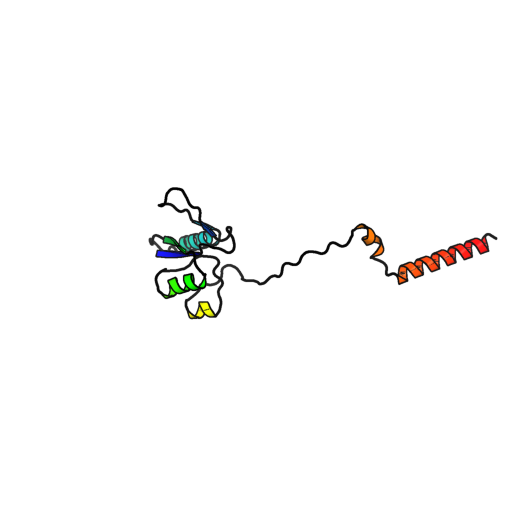00 86.81 104 PRO A N 1
ATOM 821 C CA . PRO A 1 104 ? 16.483 -0.627 -12.568 1.00 86.81 104 PRO A CA 1
ATOM 822 C C . PRO A 1 104 ? 16.543 -0.217 -14.043 1.00 86.81 104 PRO A C 1
ATOM 824 O O . PRO A 1 104 ? 16.578 -1.058 -14.944 1.00 86.81 104 PRO A O 1
ATOM 827 N N . VAL A 1 105 ? 16.597 1.090 -14.293 1.00 86.88 105 VAL A N 1
ATOM 828 C CA . VAL A 1 105 ? 16.760 1.630 -15.646 1.00 86.88 105 VAL A CA 1
ATOM 829 C C . VAL A 1 105 ? 18.194 1.378 -16.112 1.00 86.88 105 VAL A C 1
ATOM 831 O O . VAL A 1 105 ? 19.149 1.874 -15.513 1.00 86.88 105 VAL A O 1
ATOM 834 N N . LYS A 1 106 ? 18.360 0.631 -17.208 1.00 81.94 106 LYS A N 1
ATOM 835 C CA . LYS A 1 106 ? 19.659 0.498 -17.879 1.00 81.94 106 LYS A CA 1
ATOM 836 C C . LYS A 1 106 ? 19.968 1.798 -18.618 1.00 81.94 106 LYS A C 1
ATOM 838 O O . LYS A 1 106 ? 19.241 2.178 -19.531 1.00 81.94 106 LYS A O 1
ATOM 843 N N . GLN A 1 107 ? 21.044 2.478 -18.237 1.00 78.12 107 GLN A N 1
ATOM 844 C CA . GLN A 1 107 ? 21.516 3.658 -18.959 1.00 78.12 107 GLN A CA 1
ATOM 845 C C . GLN A 1 107 ? 22.327 3.215 -20.181 1.00 78.12 107 GLN A C 1
ATOM 847 O O . GLN A 1 107 ? 23.347 2.543 -20.041 1.00 78.12 107 GLN A O 1
ATOM 852 N N . THR A 1 108 ? 21.894 3.587 -21.386 1.00 72.88 108 THR A N 1
ATOM 853 C CA . THR A 1 108 ? 22.725 3.451 -22.590 1.00 72.88 108 THR A CA 1
ATOM 854 C C . THR A 1 108 ? 23.833 4.509 -22.571 1.00 72.88 108 THR A C 1
ATOM 856 O O . THR A 1 108 ? 23.549 5.669 -22.250 1.00 72.88 108 THR A O 1
ATOM 859 N N . PRO A 1 109 ? 25.087 4.170 -22.922 1.00 77.38 109 PRO A N 1
ATOM 860 C CA . PRO A 1 109 ? 26.175 5.140 -22.941 1.00 77.38 109 PRO A CA 1
ATOM 861 C C . PRO A 1 109 ? 25.888 6.255 -23.958 1.00 77.38 109 PRO A C 1
ATOM 863 O O . PRO A 1 109 ? 25.760 6.006 -25.154 1.00 77.38 109 PRO A O 1
ATOM 866 N N . LYS A 1 110 ? 25.824 7.503 -23.478 1.00 76.56 110 LYS A N 1
ATOM 867 C CA . LYS A 1 110 ? 25.478 8.693 -24.283 1.00 76.56 110 LYS A CA 1
ATOM 868 C C . LYS A 1 110 ? 26.438 8.950 -25.453 1.00 76.56 110 LYS A C 1
ATOM 870 O O . LYS A 1 110 ? 26.036 9.537 -26.448 1.00 76.56 110 LYS A O 1
ATOM 875 N N . ALA A 1 111 ? 27.692 8.505 -25.350 1.00 81.56 111 ALA A N 1
ATOM 876 C CA . ALA A 1 111 ? 28.732 8.792 -26.340 1.00 81.56 111 ALA A CA 1
ATOM 877 C C . ALA A 1 111 ? 28.461 8.174 -27.725 1.00 81.56 111 ALA A C 1
ATOM 879 O O . ALA A 1 111 ? 28.771 8.788 -28.738 1.00 81.56 111 ALA A O 1
ATOM 880 N N . TRP A 1 112 ? 27.843 6.990 -27.783 1.00 77.62 112 TRP A N 1
ATOM 881 C CA . TRP A 1 112 ? 27.593 6.263 -29.039 1.00 77.62 112 TRP A CA 1
ATOM 882 C C . TRP A 1 112 ? 26.176 6.485 -29.583 1.00 77.62 112 TRP A C 1
ATOM 884 O O . TRP A 1 112 ? 25.780 5.885 -30.579 1.00 77.62 112 TRP A O 1
ATOM 894 N N . MET A 1 113 ? 25.412 7.384 -28.957 1.00 82.06 113 MET A N 1
ATOM 895 C CA . MET A 1 113 ? 24.028 7.678 -29.330 1.00 82.06 113 MET A CA 1
ATOM 896 C C . MET A 1 113 ? 23.927 8.300 -30.733 1.00 82.06 113 MET A C 1
ATOM 898 O O . MET A 1 113 ? 22.936 8.090 -31.421 1.00 82.06 113 MET A O 1
ATOM 902 N N . PHE A 1 114 ? 24.981 8.985 -31.196 1.00 80.31 114 PHE A N 1
ATOM 903 C CA . PHE A 1 114 ? 25.074 9.527 -32.558 1.00 80.31 114 PHE A CA 1
ATOM 904 C C . PHE A 1 114 ? 25.228 8.450 -33.646 1.00 80.31 114 PHE A C 1
ATOM 906 O O . PHE A 1 114 ? 24.892 8.698 -34.798 1.00 80.31 114 PHE A O 1
ATOM 913 N N . LEU A 1 115 ? 25.709 7.252 -33.299 1.00 83.44 115 LEU A N 1
ATOM 914 C CA . LEU A 1 115 ? 25.856 6.129 -34.237 1.00 83.44 115 LEU A CA 1
ATOM 915 C C . LEU A 1 115 ? 24.615 5.224 -34.274 1.00 83.44 115 LEU A C 1
ATOM 917 O O . LEU A 1 115 ? 24.452 4.450 -35.210 1.00 83.44 115 LEU A O 1
ATOM 921 N N . MET A 1 116 ? 23.720 5.375 -33.294 1.00 81.50 116 MET A N 1
ATOM 922 C CA . MET A 1 116 ? 22.444 4.669 -33.176 1.00 81.50 116 MET A CA 1
ATOM 923 C C . MET A 1 116 ? 21.389 4.948 -34.274 1.00 81.50 116 MET A C 1
ATOM 925 O O . MET A 1 116 ? 20.603 4.038 -34.535 1.00 81.50 116 MET A O 1
ATOM 929 N N . PRO A 1 117 ? 21.309 6.131 -34.929 1.00 84.75 117 PRO A N 1
ATOM 930 C CA . PRO A 1 117 ? 20.283 6.386 -35.942 1.00 84.75 117 PRO A CA 1
ATOM 931 C C . PRO A 1 117 ? 20.514 5.628 -37.258 1.00 84.75 117 PRO A C 1
ATOM 933 O O . PRO A 1 117 ? 19.581 5.518 -38.049 1.00 84.75 117 PRO A O 1
ATOM 936 N N . PHE A 1 118 ? 21.715 5.089 -37.496 1.00 86.62 118 PHE A N 1
ATOM 937 C CA . PHE A 1 118 ? 22.044 4.333 -38.706 1.00 86.62 118 PHE A CA 1
ATOM 938 C C . PHE A 1 118 ? 22.449 2.897 -38.373 1.00 86.62 118 PHE A C 1
ATOM 940 O O . PHE A 1 118 ? 23.225 2.646 -37.451 1.00 86.62 118 PHE A O 1
ATOM 947 N N . THR A 1 119 ? 21.950 1.940 -39.157 1.00 88.00 119 THR A N 1
ATOM 948 C CA . THR A 1 119 ? 22.383 0.541 -39.069 1.00 88.00 119 THR A CA 1
ATOM 949 C C . THR A 1 119 ? 23.817 0.384 -39.582 1.00 88.00 119 THR A C 1
ATOM 951 O O . THR A 1 119 ? 24.315 1.209 -40.349 1.00 88.00 119 THR A O 1
ATOM 954 N N . VAL A 1 120 ? 24.493 -0.701 -39.189 1.00 88.88 120 VAL A N 1
ATOM 955 C CA . VAL A 1 120 ? 25.857 -1.020 -39.660 1.00 88.88 120 VAL A CA 1
ATOM 956 C C . VAL A 1 120 ? 25.918 -1.085 -41.193 1.00 88.88 120 VAL A C 1
ATOM 958 O O . VAL A 1 120 ? 26.891 -0.638 -41.795 1.00 88.88 120 VAL A O 1
ATOM 961 N N . GLU A 1 121 ? 24.848 -1.564 -41.829 1.00 92.00 121 GLU A N 1
ATOM 962 C CA . GLU A 1 121 ? 24.711 -1.601 -43.288 1.00 92.00 121 GLU A CA 1
ATOM 963 C C . GLU A 1 121 ? 24.700 -0.198 -43.912 1.00 92.00 121 GLU A C 1
ATOM 965 O O . GLU A 1 121 ? 25.374 0.032 -44.913 1.00 92.00 121 GLU A O 1
ATOM 970 N N . MET A 1 122 ? 24.001 0.764 -43.297 1.00 92.94 122 MET A N 1
ATOM 971 C CA . MET A 1 122 ? 23.951 2.157 -43.762 1.00 92.94 122 MET A CA 1
ATOM 972 C C . MET A 1 122 ? 25.303 2.862 -43.608 1.00 92.94 122 MET A C 1
ATOM 974 O O . MET A 1 122 ? 25.719 3.613 -44.495 1.00 92.94 122 MET A O 1
ATOM 978 N N . TRP A 1 123 ? 26.028 2.581 -42.520 1.00 93.50 123 TRP A N 1
ATOM 979 C CA . TRP A 1 123 ? 27.410 3.042 -42.352 1.00 93.50 123 TRP A CA 1
ATOM 980 C C . TRP A 1 123 ? 28.328 2.473 -43.439 1.00 93.50 123 TRP A C 1
ATOM 982 O O . TRP A 1 123 ? 29.105 3.219 -44.039 1.00 93.50 123 TRP A O 1
ATOM 992 N N . GLY A 1 124 ? 28.191 1.180 -43.751 1.00 94.38 124 GLY A N 1
ATOM 993 C CA . GLY A 1 124 ? 28.915 0.532 -44.845 1.00 94.38 124 GLY A CA 1
ATOM 994 C C . GLY A 1 124 ? 28.605 1.154 -46.209 1.00 94.38 124 GLY A C 1
ATOM 995 O O . GLY A 1 124 ? 29.527 1.517 -46.939 1.00 94.38 124 GLY A O 1
ATOM 996 N N . ALA A 1 125 ? 27.324 1.354 -46.529 1.00 95.44 125 ALA A N 1
ATOM 997 C CA . ALA A 1 125 ? 26.892 1.994 -47.771 1.00 95.44 125 ALA A CA 1
ATOM 998 C C . ALA A 1 125 ? 27.452 3.420 -47.906 1.00 95.44 125 ALA A C 1
ATOM 1000 O O . ALA A 1 125 ? 27.974 3.778 -48.961 1.00 95.44 125 ALA A O 1
ATOM 1001 N N . THR A 1 126 ? 27.424 4.204 -46.823 1.00 93.62 126 THR A N 1
ATOM 1002 C CA . THR A 1 126 ? 28.016 5.552 -46.787 1.00 93.62 126 THR A CA 1
ATOM 1003 C C . THR A 1 126 ? 29.516 5.505 -47.086 1.00 93.62 126 THR A C 1
ATOM 1005 O O . THR A 1 126 ? 30.001 6.277 -47.910 1.00 93.62 126 THR A O 1
ATOM 1008 N N . GLY A 1 127 ? 30.250 4.562 -46.486 1.00 95.12 127 GLY A N 1
ATOM 1009 C CA . GLY A 1 127 ? 31.676 4.365 -46.761 1.00 95.12 127 GLY A CA 1
ATOM 1010 C C . GLY A 1 127 ? 31.968 4.002 -48.222 1.00 95.12 127 GLY A C 1
ATOM 1011 O O . GLY A 1 127 ? 32.877 4.571 -48.825 1.00 95.12 127 GLY A O 1
ATOM 1012 N N . VAL A 1 128 ? 31.175 3.106 -48.818 1.00 97.25 128 VAL A N 1
ATOM 1013 C CA . VAL A 1 128 ? 31.317 2.712 -50.233 1.00 97.25 128 VAL A CA 1
ATOM 1014 C C . VAL A 1 128 ? 31.059 3.891 -51.169 1.00 97.25 128 VAL A C 1
ATOM 1016 O O . VAL A 1 128 ? 31.845 4.118 -52.089 1.00 97.25 128 VAL A O 1
ATOM 1019 N N . ILE A 1 129 ? 30.000 4.667 -50.921 1.00 96.75 129 ILE A N 1
ATOM 1020 C CA . ILE A 1 129 ? 29.672 5.855 -51.721 1.00 96.75 129 ILE A CA 1
ATOM 1021 C C . ILE A 1 129 ? 30.808 6.881 -51.637 1.00 96.75 129 ILE A C 1
ATOM 1023 O O . ILE A 1 129 ? 31.251 7.383 -52.669 1.00 96.75 129 ILE A O 1
ATOM 1027 N N . LEU A 1 130 ? 31.330 7.153 -50.436 1.00 96.25 130 LEU A N 1
ATOM 1028 C CA . LEU A 1 130 ? 32.445 8.086 -50.254 1.00 96.25 130 LEU A CA 1
ATOM 1029 C C . LEU A 1 130 ? 33.699 7.633 -51.016 1.00 96.25 130 LEU A C 1
ATOM 1031 O O . LEU A 1 130 ? 34.259 8.421 -51.778 1.00 96.25 130 LEU A O 1
ATOM 1035 N N . MET A 1 131 ? 34.098 6.362 -50.896 1.00 96.81 131 MET A N 1
ATOM 1036 C CA . MET A 1 131 ? 35.236 5.821 -51.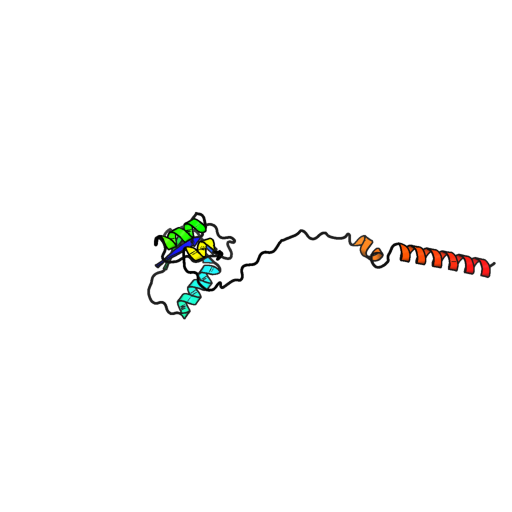655 1.00 96.81 131 MET A CA 1
ATOM 1037 C C . MET A 1 131 ? 35.026 5.919 -53.170 1.00 96.81 131 MET A C 1
ATOM 1039 O O . MET A 1 131 ? 35.934 6.328 -53.892 1.00 96.81 131 MET A O 1
ATOM 1043 N N . TYR A 1 132 ? 33.827 5.584 -53.654 1.00 97.00 132 TYR A N 1
ATOM 1044 C CA . TYR A 1 132 ? 33.486 5.664 -55.073 1.00 97.00 132 TYR A CA 1
ATOM 1045 C C . TYR A 1 132 ? 33.586 7.099 -55.607 1.00 97.00 132 TYR A C 1
ATOM 1047 O O . TYR A 1 132 ? 34.204 7.329 -56.647 1.00 97.00 132 TYR A O 1
ATOM 1055 N N . THR A 1 133 ? 33.045 8.080 -54.876 1.00 95.56 133 THR A N 1
ATOM 1056 C CA . THR A 1 133 ? 33.141 9.496 -55.271 1.00 95.56 133 THR A CA 1
ATOM 1057 C C . THR A 1 133 ? 34.583 9.999 -55.289 1.00 95.56 133 THR A C 1
ATOM 1059 O O . THR A 1 133 ? 34.973 10.674 -56.238 1.00 95.56 133 THR A O 1
ATOM 1062 N N . MET A 1 134 ? 35.400 9.620 -54.299 1.00 96.12 134 MET A N 1
ATOM 1063 C CA . MET A 1 134 ? 36.818 9.984 -54.245 1.00 96.12 134 MET A CA 1
ATOM 1064 C C . MET A 1 134 ? 37.598 9.402 -55.432 1.00 96.12 134 MET A C 1
ATOM 1066 O O . MET A 1 134 ? 38.418 10.097 -56.028 1.00 96.12 134 MET A O 1
ATOM 1070 N N . PHE A 1 135 ? 37.299 8.158 -55.817 1.00 96.00 135 PHE A N 1
ATOM 1071 C CA . PHE A 1 135 ? 37.892 7.520 -56.990 1.00 96.00 135 PHE A CA 1
ATOM 1072 C C . PHE A 1 135 ? 37.518 8.229 -58.300 1.00 96.00 135 PHE A C 1
ATOM 1074 O O . PHE A 1 135 ? 38.395 8.488 -59.121 1.00 96.00 135 PHE A O 1
ATOM 1081 N N . ILE A 1 136 ? 36.239 8.579 -58.491 1.00 96.31 136 ILE A N 1
ATOM 1082 C CA . ILE A 1 136 ? 35.788 9.304 -59.692 1.00 96.31 136 ILE A CA 1
ATOM 1083 C C . ILE A 1 136 ? 36.487 10.657 -59.816 1.00 96.31 136 ILE A C 1
ATOM 1085 O O . ILE A 1 136 ? 36.944 11.005 -60.900 1.00 96.31 136 ILE A O 1
ATOM 1089 N N . VAL A 1 137 ? 36.553 11.423 -58.723 1.00 95.75 137 VAL A N 1
ATOM 1090 C CA . VAL A 1 137 ? 37.182 12.751 -58.735 1.00 95.75 137 VAL A CA 1
ATOM 1091 C C . VAL A 1 137 ? 38.660 12.638 -59.099 1.00 95.75 137 VAL A C 1
ATOM 1093 O O . VAL A 1 137 ? 39.108 13.354 -59.986 1.00 95.75 137 VAL A O 1
ATOM 1096 N N . TRP A 1 138 ? 39.387 11.695 -58.492 1.00 95.56 138 TRP A N 1
ATOM 1097 C CA . TRP A 1 138 ? 40.791 11.443 -58.827 1.00 95.56 138 TRP A CA 1
ATOM 1098 C C . TRP A 1 138 ? 40.987 11.074 -60.305 1.00 95.56 138 TRP A C 1
ATOM 1100 O O . TRP A 1 138 ? 41.899 11.586 -60.945 1.00 95.56 138 TRP A O 1
ATOM 1110 N N . PHE A 1 139 ? 40.113 10.228 -60.861 1.00 93.50 139 PHE A N 1
ATOM 1111 C CA . PHE A 1 139 ? 40.166 9.841 -62.273 1.00 93.50 139 PHE A CA 1
ATOM 1112 C C . PHE A 1 139 ? 39.827 10.988 -63.236 1.00 93.50 139 PHE A C 1
ATOM 1114 O O . PHE A 1 139 ? 40.287 10.974 -64.366 1.00 93.50 139 PHE A O 1
ATOM 1121 N N . LEU A 1 140 ? 38.992 11.948 -62.830 1.00 92.44 140 LEU A N 1
ATOM 1122 C CA . LEU A 1 140 ? 38.645 13.113 -63.654 1.00 92.44 140 LEU A CA 1
ATOM 1123 C C . LEU A 1 140 ? 39.678 14.240 -63.565 1.00 92.44 140 LEU A C 1
ATOM 1125 O O . LEU A 1 140 ? 39.753 15.069 -64.470 1.00 92.44 140 LEU A O 1
ATOM 1129 N N . GLU A 1 141 ? 40.410 14.319 -62.456 1.00 89.69 141 GLU A N 1
ATOM 1130 C CA . GLU A 1 141 ? 41.493 15.285 -62.264 1.00 89.69 141 GLU A CA 1
ATOM 1131 C C . GLU A 1 141 ? 42.766 14.886 -63.029 1.00 89.69 141 GLU A C 1
ATOM 1133 O O . GLU A 1 141 ? 43.539 15.764 -63.419 1.00 89.69 141 GLU A O 1
ATOM 1138 N N . HIS A 1 142 ? 42.978 13.584 -63.241 1.00 75.62 142 HIS A N 1
ATOM 1139 C CA . HIS A 1 142 ? 44.110 13.032 -63.988 1.00 75.62 142 HIS A CA 1
ATOM 1140 C C . HIS A 1 142 ? 43.779 12.796 -65.466 1.00 75.62 142 HIS A C 1
ATOM 1142 O O . HIS A 1 142 ? 44.651 13.102 -66.311 1.00 75.62 142 HIS A O 1
#

Radius of gyration: 32.21 Å; chains: 1; bounding box: 66×30×92 Å

Foldseek 3Di:
DEAEEEPDAPDCQAWPFDDDPDPVCRDIDHPQVVVVVVVCVVVCPPDDDYHYDYDHDDLVVSLVCCLVVVGVYYTTPRDDDPVSVVSDPDDDDPDDDDDDDDDDDDDDPPPCVVVVVDDPVRVVVVVVVVVVVVVVVVVVVD

pLDDT: mean 85.09, std 11.37, range [48.0, 97.25]

Organism: NCBI:txid561372

InterPro domains:
  IPR015683 Ionotropic glutamate receptor [PTHR18966] (27-142)
  IPR019594 Ionotropic glutamate receptor, L-glutamate and glycine-binding domain [PF10613] (8-106)

Secondary structure (DSSP, 8-state):
-EEEEESS-S-TTT-EEE--SSTT--EEESHHHHHHHHHHHHHT--S---EEEEE-S-HHHHHHHHHTTSSSEE-SS----HHHHTTS--PPPSS--------PPPPPPGGGTTTTTS-HHHHHHHHHHHHHHHHHHHHHH-

Sequence (142 aa):
MIIGVPGRPFSDKFLKVESTNNSDNQKRSGFCIRVFDEVQSIVNIFDKLIHYVEYNGSYDDLVDCVASKNFDAVVGDVTIIADRWDRLEFTVPFIESGLSVVVPVKQTPKAWMFLMPFTVEMWGATGVILMYTMFIVWFLEH